Protein AF-A0A7S2FKF2-F1 (afdb_monomer_lite)

pLDDT: mean 75.98, std 14.23, range [38.66, 89.94]

Foldseek 3Di:
DVLLLVLLLLVLVCVLVVHDDPCPPPSNVVLVVVLVVLVVDPDPVSVVVNVVSQQSSLVSNLVNNVVRPSNQCVCDDPRDRPPVDRPRDDDDDPDPPPPPPPDDD

Organism: NCBI:txid327968

Structure (mmCIF, N/CA/C/O backbone):
data_AF-A0A7S2FKF2-F1
#
_entry.id   AF-A0A7S2FKF2-F1
#
loop_
_atom_site.group_PDB
_atom_site.id
_atom_site.type_symbol
_atom_site.label_atom_id
_atom_site.label_alt_id
_atom_site.label_comp_id
_atom_site.label_asym_id
_atom_site.label_entity_id
_atom_site.label_seq_id
_atom_site.pdbx_PDB_ins_code
_atom_site.Cartn_x
_atom_site.Cartn_y
_atom_site.Cartn_z
_atom_site.occupancy
_atom_site.B_iso_or_equiv
_atom_site.auth_seq_id
_atom_site.auth_comp_id
_atom_site.auth_asym_id
_atom_site.auth_atom_id
_atom_site.pdbx_PDB_model_num
ATOM 1 N N . GLY A 1 1 ? -1.240 12.078 0.821 1.00 67.88 1 GLY A N 1
ATOM 2 C CA . GLY A 1 1 ? -0.499 12.542 2.016 1.00 67.88 1 GLY A CA 1
ATOM 3 C C . GLY A 1 1 ? 0.903 12.002 1.899 1.00 67.88 1 GLY A C 1
ATOM 4 O O . GLY A 1 1 ? 1.012 10.835 1.563 1.00 67.88 1 GLY A O 1
ATOM 5 N N . ALA A 1 2 ? 1.945 12.809 2.125 1.00 82.12 2 ALA A N 1
ATOM 6 C CA . ALA A 1 2 ? 3.309 12.494 1.667 1.00 82.12 2 ALA A CA 1
ATOM 7 C C . ALA A 1 2 ? 3.814 11.085 2.052 1.00 82.12 2 ALA A C 1
ATOM 9 O O . ALA A 1 2 ? 4.461 10.423 1.251 1.00 82.12 2 ALA A O 1
ATOM 10 N N . TRP A 1 3 ? 3.451 10.579 3.235 1.00 85.19 3 TRP A N 1
ATOM 11 C CA . TRP A 1 3 ? 3.836 9.235 3.677 1.00 85.19 3 TRP A CA 1
ATOM 12 C C . TRP A 1 3 ? 3.163 8.095 2.883 1.00 85.19 3 TRP A C 1
ATOM 14 O O . TRP A 1 3 ? 3.779 7.054 2.688 1.00 85.19 3 TRP A O 1
ATOM 24 N N . LEU A 1 4 ? 1.928 8.281 2.394 1.00 86.19 4 LEU A N 1
ATOM 25 C CA . LEU A 1 4 ? 1.220 7.291 1.563 1.00 86.19 4 LEU A CA 1
ATOM 26 C C . LEU A 1 4 ? 1.879 7.140 0.193 1.00 86.19 4 LEU A C 1
ATOM 28 O O . LEU A 1 4 ? 2.002 6.027 -0.305 1.00 86.19 4 LEU A O 1
ATOM 32 N N . GLU A 1 5 ? 2.308 8.255 -0.397 1.00 88.94 5 GLU A N 1
ATOM 33 C CA . GLU A 1 5 ? 3.025 8.273 -1.677 1.00 88.94 5 GLU A CA 1
ATOM 34 C C . GLU A 1 5 ? 4.378 7.567 -1.536 1.00 88.94 5 GLU A C 1
ATOM 36 O O . GLU A 1 5 ? 4.671 6.651 -2.298 1.00 88.94 5 GLU A O 1
ATOM 41 N N . MET A 1 6 ? 5.138 7.885 -0.483 1.00 88.00 6 MET A N 1
ATOM 42 C CA . MET A 1 6 ? 6.403 7.203 -0.187 1.00 88.00 6 MET A CA 1
ATOM 43 C C . MET A 1 6 ? 6.215 5.699 0.048 1.00 88.00 6 MET A C 1
ATOM 45 O O . MET A 1 6 ? 6.998 4.887 -0.441 1.00 88.00 6 MET A O 1
ATOM 49 N N . ALA A 1 7 ? 5.167 5.306 0.778 1.00 88.31 7 ALA A N 1
ATOM 50 C CA . ALA A 1 7 ? 4.877 3.898 1.020 1.00 88.31 7 ALA A CA 1
ATOM 51 C C . ALA A 1 7 ? 4.482 3.166 -0.274 1.00 88.31 7 ALA A C 1
ATOM 53 O O . ALA A 1 7 ? 4.926 2.044 -0.517 1.00 88.31 7 ALA A O 1
ATOM 54 N N . ALA A 1 8 ? 3.682 3.809 -1.127 1.00 89.94 8 ALA A N 1
ATOM 55 C CA . ALA A 1 8 ? 3.316 3.294 -2.439 1.00 89.94 8 ALA A CA 1
ATOM 56 C C . ALA A 1 8 ? 4.536 3.110 -3.356 1.00 89.94 8 ALA A C 1
ATOM 58 O O . ALA A 1 8 ? 4.657 2.066 -3.999 1.00 89.94 8 ALA A O 1
ATOM 59 N N . GLU A 1 9 ? 5.459 4.073 -3.376 1.00 89.69 9 GLU A N 1
ATOM 60 C CA . GLU A 1 9 ? 6.722 3.982 -4.115 1.00 89.69 9 GLU A CA 1
ATOM 61 C C . GLU A 1 9 ? 7.605 2.841 -3.601 1.00 89.69 9 GLU A C 1
ATOM 63 O O . GLU A 1 9 ? 8.088 2.037 -4.398 1.00 89.69 9 GLU A O 1
ATOM 68 N N . ALA A 1 10 ? 7.762 2.706 -2.280 1.00 88.31 10 ALA A N 1
ATOM 69 C CA . ALA A 1 10 ? 8.537 1.621 -1.681 1.00 88.31 10 ALA A CA 1
ATOM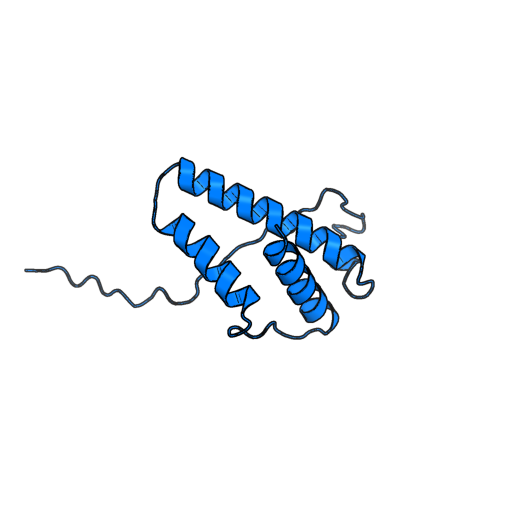 70 C C . ALA A 1 10 ? 7.967 0.237 -2.045 1.00 88.31 10 ALA A C 1
ATOM 72 O O . ALA A 1 10 ? 8.716 -0.682 -2.386 1.00 88.31 10 ALA A O 1
ATOM 73 N N . ILE A 1 11 ? 6.636 0.094 -2.036 1.00 88.12 11 ILE A N 1
ATOM 74 C CA . ILE A 1 11 ? 5.955 -1.136 -2.459 1.00 88.12 11 ILE A CA 1
ATOM 75 C C . ILE A 1 11 ? 6.171 -1.390 -3.955 1.00 88.12 11 ILE A C 1
ATOM 77 O O . ILE A 1 11 ? 6.524 -2.507 -4.336 1.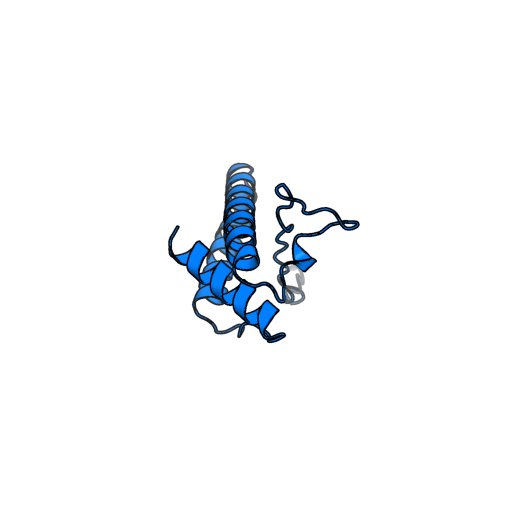00 88.12 11 ILE A O 1
ATOM 81 N N . ALA A 1 12 ? 5.978 -0.380 -4.807 1.00 88.75 12 ALA A N 1
ATOM 82 C CA . ALA A 1 12 ? 6.164 -0.513 -6.251 1.00 88.75 12 ALA A CA 1
ATOM 83 C C . ALA A 1 12 ? 7.610 -0.896 -6.606 1.00 88.75 12 ALA A C 1
ATOM 85 O O . ALA A 1 12 ? 7.823 -1.791 -7.428 1.00 88.75 12 ALA A O 1
ATOM 86 N N . PHE A 1 13 ? 8.590 -0.293 -5.931 1.00 89.25 13 PHE A N 1
ATOM 87 C CA . PHE A 1 13 ? 10.003 -0.622 -6.073 1.00 89.25 13 PHE A CA 1
ATOM 88 C C . PHE A 1 13 ? 10.297 -2.065 -5.647 1.00 89.25 13 PHE A C 1
ATOM 90 O O . PHE A 1 13 ? 10.904 -2.821 -6.404 1.00 89.25 13 PHE A O 1
ATOM 97 N N . ALA A 1 14 ? 9.817 -2.491 -4.476 1.00 87.81 14 ALA A N 1
ATOM 98 C CA . ALA A 1 14 ? 10.012 -3.862 -4.011 1.00 87.81 14 ALA A CA 1
ATOM 99 C C . ALA A 1 14 ? 9.393 -4.890 -4.975 1.00 87.81 14 ALA A C 1
ATOM 101 O O . ALA A 1 14 ? 10.028 -5.896 -5.295 1.00 87.81 14 ALA A O 1
ATOM 102 N N . LEU A 1 15 ? 8.199 -4.610 -5.511 1.00 87.00 15 LEU A N 1
ATOM 103 C CA . LEU A 1 15 ? 7.574 -5.438 -6.545 1.00 87.00 15 LEU A CA 1
ATOM 104 C C . LEU A 1 15 ? 8.423 -5.494 -7.824 1.00 87.00 15 LEU A C 1
ATOM 106 O O . LEU A 1 15 ? 8.595 -6.577 -8.389 1.00 87.00 15 LEU A O 1
ATOM 110 N N . ALA A 1 16 ? 8.972 -4.358 -8.264 1.00 87.56 16 ALA A N 1
ATOM 111 C CA . ALA A 1 16 ? 9.829 -4.274 -9.446 1.00 87.56 16 ALA A CA 1
ATOM 112 C C . ALA A 1 16 ? 11.115 -5.099 -9.295 1.00 87.56 16 ALA A C 1
ATOM 114 O O . ALA A 1 16 ? 11.491 -5.818 -10.224 1.00 87.56 16 ALA A O 1
ATOM 115 N N . GLU A 1 17 ? 11.719 -5.066 -8.108 1.00 89.62 17 GLU A N 1
ATOM 116 C CA . GLU A 1 17 ? 12.918 -5.833 -7.753 1.00 89.62 17 GLU A CA 1
ATOM 117 C C . GLU A 1 17 ? 12.620 -7.294 -7.378 1.00 89.62 17 GLU A C 1
ATOM 119 O O . GLU A 1 17 ? 13.534 -8.066 -7.086 1.00 89.62 17 GLU A O 1
ATOM 124 N N . ARG A 1 18 ? 11.342 -7.705 -7.382 1.00 84.56 18 ARG A N 1
ATOM 125 C CA . ARG A 1 18 ? 10.889 -9.020 -6.892 1.00 84.56 18 ARG A CA 1
ATOM 126 C C . ARG A 1 18 ? 11.374 -9.310 -5.464 1.00 84.56 18 ARG A C 1
ATOM 128 O O . ARG A 1 18 ? 11.663 -10.457 -5.117 1.00 84.56 18 ARG A O 1
ATOM 135 N N . SER A 1 19 ? 11.449 -8.266 -4.647 1.00 86.88 19 SER A N 1
ATOM 136 C CA . SER A 1 19 ? 11.859 -8.302 -3.248 1.00 86.88 19 SER A CA 1
ATOM 137 C C . SER A 1 19 ? 10.657 -8.089 -2.327 1.00 86.88 19 SER A C 1
ATOM 139 O O . SER A 1 19 ? 9.631 -7.536 -2.719 1.00 86.88 19 SER A O 1
ATOM 141 N N . ALA A 1 20 ? 10.782 -8.523 -1.076 1.00 80.62 20 ALA A N 1
ATOM 142 C CA . ALA A 1 20 ? 9.836 -8.145 -0.037 1.00 80.62 20 ALA A CA 1
ATOM 143 C C . ALA A 1 20 ? 10.169 -6.741 0.484 1.00 80.62 20 ALA A C 1
ATOM 145 O O . ALA A 1 20 ? 11.345 -6.397 0.627 1.00 80.62 20 ALA A O 1
ATOM 146 N N . VAL A 1 21 ? 9.141 -5.959 0.823 1.00 78.12 21 VAL A N 1
ATOM 147 C CA . VAL A 1 21 ? 9.338 -4.785 1.682 1.00 78.12 21 VAL A CA 1
ATOM 148 C C . VAL A 1 21 ? 9.625 -5.303 3.098 1.00 78.12 21 VAL A C 1
ATOM 150 O O . VAL A 1 21 ? 8.863 -6.148 3.584 1.00 78.12 21 VAL A O 1
ATOM 153 N N . PRO A 1 22 ? 10.714 -4.873 3.759 1.00 77.19 22 PRO A N 1
ATOM 154 C CA . PRO A 1 22 ? 11.005 -5.288 5.126 1.00 77.19 22 PRO A CA 1
ATOM 155 C C . PRO A 1 22 ? 9.834 -4.945 6.049 1.00 77.19 22 PRO A C 1
ATOM 157 O O . PRO A 1 22 ? 9.335 -3.828 6.038 1.00 77.19 22 PRO A O 1
ATOM 160 N N . SER A 1 23 ? 9.401 -5.883 6.892 1.00 72.69 23 SER A N 1
ATOM 161 C CA . SER A 1 23 ? 8.295 -5.629 7.830 1.00 72.69 23 SER A CA 1
ATOM 162 C C . SER A 1 23 ? 8.619 -4.574 8.892 1.00 72.69 23 SER A C 1
ATOM 164 O O . SER A 1 23 ? 7.710 -4.066 9.539 1.00 72.69 23 SER A O 1
ATOM 166 N N . GLU A 1 24 ? 9.908 -4.300 9.096 1.00 76.50 24 GLU A N 1
ATOM 167 C CA . GLU A 1 24 ? 10.435 -3.276 10.005 1.00 76.50 24 GLU A CA 1
ATOM 168 C C . GLU A 1 24 ? 10.691 -1.941 9.292 1.00 76.50 24 GLU A C 1
ATOM 170 O O . GLU A 1 24 ? 11.171 -1.000 9.917 1.00 76.50 24 GLU A O 1
ATOM 175 N N . ASP A 1 25 ? 10.382 -1.852 7.995 1.00 84.00 25 ASP A N 1
ATOM 176 C CA . ASP A 1 25 ? 10.419 -0.587 7.277 1.00 84.00 25 ASP A CA 1
ATOM 177 C C . ASP A 1 25 ? 9.430 0.397 7.915 1.00 84.00 25 ASP A C 1
ATOM 179 O O . ASP A 1 25 ? 8.270 0.060 8.176 1.00 84.00 25 ASP A O 1
ATOM 183 N N . GLU A 1 26 ? 9.902 1.614 8.179 1.00 85.56 26 GLU A N 1
ATOM 184 C CA . GLU A 1 26 ? 9.146 2.647 8.885 1.00 85.56 26 GLU A CA 1
ATOM 185 C C . GLU A 1 26 ? 7.794 2.922 8.208 1.00 85.56 26 GLU A C 1
ATOM 187 O O . GLU A 1 26 ? 6.775 3.060 8.886 1.00 85.56 26 GLU A O 1
ATOM 192 N N . LEU A 1 27 ? 7.740 2.897 6.872 1.00 84.75 27 LEU A N 1
ATOM 193 C CA . LEU A 1 27 ? 6.510 3.144 6.119 1.00 84.75 27 LEU A CA 1
ATOM 194 C C . LEU A 1 27 ? 5.526 1.975 6.242 1.00 84.75 27 LEU A C 1
ATOM 196 O O . LEU A 1 27 ? 4.316 2.195 6.329 1.00 84.75 27 LEU A O 1
ATOM 200 N N . CYS A 1 28 ? 6.019 0.734 6.304 1.00 80.44 28 CYS A N 1
ATOM 201 C CA . CYS A 1 28 ? 5.185 -0.437 6.581 1.00 80.44 28 CYS A CA 1
ATOM 202 C C . CYS A 1 28 ? 4.618 -0.423 8.003 1.00 80.44 28 CYS A C 1
ATOM 204 O O . CYS A 1 28 ? 3.455 -0.793 8.198 1.00 80.44 28 CYS A O 1
ATOM 206 N N . VAL A 1 29 ? 5.412 0.012 8.983 1.00 84.44 29 VAL A N 1
ATOM 207 C CA . VAL A 1 29 ? 4.961 0.165 10.371 1.00 84.44 29 VAL A CA 1
ATOM 208 C C . VAL A 1 29 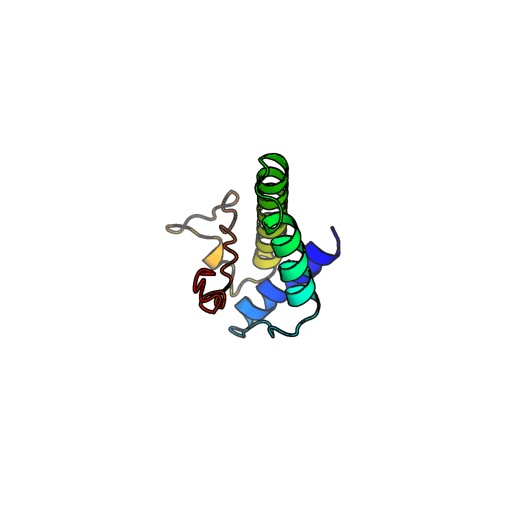? 3.878 1.240 10.457 1.00 84.44 29 VAL A C 1
ATOM 210 O O . VAL A 1 29 ? 2.797 0.951 10.970 1.00 84.44 29 VAL A O 1
ATOM 213 N N . ILE A 1 30 ? 4.102 2.415 9.862 1.00 87.44 30 ILE A N 1
ATOM 214 C CA . ILE A 1 30 ? 3.121 3.511 9.830 1.00 87.44 30 ILE A CA 1
ATOM 215 C C . ILE A 1 30 ? 1.821 3.065 9.149 1.00 87.44 30 ILE A C 1
ATOM 217 O O . ILE A 1 30 ? 0.740 3.249 9.708 1.00 87.44 30 ILE A O 1
ATOM 221 N N . LEU A 1 31 ? 1.904 2.427 7.974 1.00 85.06 31 LEU A N 1
ATOM 222 C CA . LEU A 1 31 ? 0.732 1.884 7.278 1.00 85.06 31 LEU A CA 1
ATOM 223 C C . LEU A 1 31 ? -0.069 0.947 8.185 1.00 85.06 31 LEU A C 1
ATOM 225 O O . LEU A 1 31 ? -1.291 1.063 8.288 1.00 85.06 31 LEU A O 1
ATOM 229 N N . LYS A 1 32 ? 0.621 0.018 8.851 1.00 84.00 32 LYS A N 1
ATOM 230 C CA . LYS A 1 32 ? -0.003 -0.947 9.752 1.00 84.00 32 LYS A CA 1
ATOM 231 C C . LYS A 1 32 ? -0.686 -0.254 10.930 1.00 84.00 32 LYS A C 1
ATOM 233 O O . LYS A 1 32 ? -1.820 -0.606 11.237 1.00 84.00 32 LYS A O 1
ATOM 238 N N . GLU A 1 33 ? -0.024 0.695 11.582 1.00 86.94 33 GLU A N 1
ATOM 239 C CA . GLU A 1 33 ? -0.578 1.424 12.728 1.00 86.94 33 GLU A CA 1
ATOM 240 C C . GLU A 1 33 ? -1.818 2.235 12.343 1.00 86.94 33 GLU A C 1
ATOM 242 O O . GLU A 1 33 ? -2.833 2.153 13.031 1.00 86.94 33 GLU A O 1
ATOM 247 N N . VAL A 1 34 ? -1.782 2.929 11.202 1.00 87.25 34 VAL A N 1
ATOM 248 C CA . VAL A 1 34 ? -2.924 3.702 10.690 1.00 87.25 34 VAL A CA 1
ATOM 249 C C . VAL A 1 34 ? -4.117 2.791 10.386 1.00 87.25 34 VAL A C 1
ATOM 251 O O . VAL A 1 34 ? -5.234 3.078 10.809 1.00 87.25 34 VAL A O 1
ATOM 254 N N . PHE A 1 35 ? -3.901 1.658 9.707 1.00 84.12 35 PHE A N 1
ATOM 255 C CA . PHE A 1 35 ? -4.988 0.709 9.448 1.00 84.12 35 PHE A CA 1
ATOM 256 C C . PHE A 1 35 ? -5.525 0.054 10.725 1.00 84.12 35 PHE A C 1
ATOM 258 O O . PHE A 1 35 ? -6.725 -0.202 10.810 1.00 84.12 35 PHE A O 1
ATOM 265 N N . LEU A 1 36 ? -4.662 -0.228 11.706 1.00 84.31 36 LEU A N 1
ATOM 266 C CA . LEU A 1 36 ? -5.078 -0.798 12.986 1.00 84.31 36 LEU A CA 1
ATOM 267 C C . LEU A 1 36 ? -5.900 0.189 13.814 1.00 84.31 36 LEU A C 1
ATOM 269 O O . LEU A 1 36 ? -6.899 -0.237 14.386 1.00 84.31 36 LEU A O 1
ATOM 273 N N . ALA A 1 37 ? -5.539 1.474 13.827 1.00 83.94 37 ALA A N 1
ATOM 274 C CA . ALA A 1 37 ? -6.287 2.508 14.541 1.00 83.94 37 ALA A CA 1
ATOM 275 C C . ALA A 1 37 ? -7.751 2.585 14.071 1.00 83.94 37 ALA A C 1
ATOM 277 O O . ALA A 1 37 ? -8.660 2.704 14.887 1.00 83.94 37 ALA A O 1
ATOM 278 N N . GLU A 1 38 ? -7.995 2.419 12.769 1.00 81.56 38 GLU A N 1
ATOM 279 C CA . GLU A 1 38 ? -9.357 2.370 12.218 1.00 81.56 38 GLU A CA 1
ATOM 280 C C . GLU A 1 38 ? -10.076 1.027 12.445 1.00 81.56 38 GLU A C 1
ATOM 282 O O . GLU A 1 38 ? -11.280 0.938 12.234 1.00 81.56 38 GLU A O 1
ATOM 287 N N . CYS A 1 39 ? -9.373 -0.030 12.871 1.00 73.44 39 CYS A N 1
ATOM 288 C CA . CYS A 1 39 ? -9.985 -1.321 13.212 1.00 73.44 39 CYS A CA 1
ATOM 289 C C . CYS A 1 39 ? -10.368 -1.446 14.696 1.00 73.44 39 CYS A C 1
ATOM 291 O O . CYS A 1 39 ? -11.074 -2.392 15.053 1.00 73.44 39 CYS A O 1
ATOM 293 N N . GLU A 1 40 ? -9.878 -0.563 15.574 1.00 73.06 40 GLU A N 1
ATOM 294 C CA . GLU A 1 40 ? -10.224 -0.587 17.004 1.00 73.06 40 GLU A CA 1
ATOM 295 C C . GLU A 1 40 ? -11.667 -0.137 17.260 1.00 73.06 40 GLU A C 1
ATOM 297 O O . GLU A 1 40 ? -12.287 -0.556 18.239 1.00 73.06 40 GLU A O 1
ATOM 302 N N . ASP A 1 41 ? -12.211 0.673 16.354 1.00 70.94 41 ASP A N 1
ATOM 303 C CA . ASP A 1 41 ? -13.579 1.161 16.392 1.00 70.94 41 ASP A CA 1
ATOM 304 C C . ASP A 1 41 ? -14.440 0.414 15.360 1.00 70.94 41 ASP A C 1
ATOM 306 O O . ASP A 1 41 ? -14.157 0.410 14.166 1.00 70.94 41 ASP A O 1
ATOM 310 N N . ALA A 1 42 ? -15.508 -0.235 15.827 1.00 72.25 42 ALA A N 1
ATOM 311 C CA . ALA A 1 42 ? -16.457 -0.957 14.976 1.00 72.25 42 ALA A CA 1
ATOM 312 C C . ALA A 1 42 ? -17.550 -0.042 14.383 1.00 72.25 42 ALA A C 1
ATOM 314 O O . ALA A 1 42 ? -18.569 -0.540 13.897 1.00 72.25 42 ALA A O 1
ATOM 315 N N . SER A 1 43 ? -17.383 1.280 14.471 1.00 81.12 43 SER A N 1
ATOM 316 C CA . SER A 1 43 ? -18.325 2.258 13.933 1.00 81.12 43 SER A CA 1
ATOM 317 C C . SER A 1 43 ? -18.346 2.292 12.400 1.00 81.12 43 SER A C 1
ATOM 319 O O . SER A 1 43 ? -17.367 1.975 11.719 1.00 81.12 43 SER A O 1
ATOM 321 N N . GLU A 1 44 ? -19.479 2.725 11.839 1.00 83.31 44 GLU A N 1
ATOM 322 C CA . GLU A 1 44 ? -19.608 2.986 10.398 1.00 83.31 44 GLU A CA 1
ATOM 323 C C . GLU A 1 44 ? -18.632 4.080 9.935 1.00 83.31 44 GLU A C 1
ATOM 325 O O . GLU A 1 44 ? -18.071 3.989 8.843 1.00 83.31 44 GLU A O 1
ATOM 330 N N . ASP A 1 45 ? -18.361 5.070 10.790 1.00 82.81 45 ASP A N 1
ATOM 331 C CA . ASP A 1 45 ? -17.409 6.145 10.504 1.00 82.81 45 ASP A CA 1
ATOM 332 C C . ASP A 1 45 ? -15.971 5.620 10.384 1.00 82.81 45 ASP A C 1
ATOM 334 O O . ASP A 1 45 ? -15.231 6.042 9.494 1.00 82.81 45 ASP A O 1
ATOM 338 N N . ALA A 1 46 ? -15.565 4.687 11.252 1.00 77.94 46 ALA A N 1
ATOM 339 C CA . ALA A 1 46 ? -14.257 4.039 11.173 1.00 77.94 46 ALA A CA 1
ATOM 340 C C . ALA A 1 46 ? -14.126 3.169 9.917 1.00 77.94 46 ALA A C 1
ATOM 342 O O . ALA A 1 46 ? -13.115 3.235 9.213 1.00 77.94 46 ALA A O 1
ATOM 343 N N . ALA A 1 47 ? -15.183 2.433 9.559 1.00 79.88 47 ALA A N 1
ATOM 344 C CA . ALA A 1 47 ? -15.225 1.682 8.308 1.00 79.88 47 ALA A CA 1
ATOM 345 C C . ALA A 1 47 ? -15.063 2.604 7.083 1.00 79.88 47 ALA A C 1
ATOM 347 O O . ALA A 1 47 ? -14.241 2.322 6.209 1.00 79.88 47 ALA A O 1
ATOM 348 N N . ALA A 1 48 ? -15.768 3.741 7.059 1.00 85.06 48 ALA A N 1
ATOM 349 C CA . ALA A 1 48 ? -15.669 4.722 5.981 1.00 85.06 48 ALA A CA 1
ATOM 350 C C . ALA A 1 48 ? -14.259 5.331 5.867 1.00 85.06 48 ALA A C 1
ATOM 352 O O . ALA A 1 48 ? -13.724 5.441 4.762 1.00 85.06 48 ALA A O 1
ATOM 353 N N . ARG A 1 49 ? -13.617 5.680 6.992 1.00 85.06 49 ARG A N 1
ATOM 354 C CA . ARG A 1 49 ? -12.223 6.166 6.994 1.00 85.06 49 ARG A CA 1
ATOM 355 C C . ARG A 1 49 ? -11.244 5.101 6.514 1.00 85.06 49 ARG A C 1
ATOM 357 O O . ARG A 1 49 ? -10.355 5.404 5.720 1.00 85.06 49 ARG A O 1
ATOM 364 N N . CYS A 1 50 ? -11.429 3.853 6.939 1.00 85.56 50 CYS A N 1
ATOM 365 C CA . CYS A 1 50 ? -10.608 2.735 6.490 1.00 85.56 50 CYS A CA 1
ATOM 366 C C . CYS A 1 50 ? -10.716 2.531 4.969 1.00 85.56 50 CYS A C 1
ATOM 368 O O . CYS A 1 50 ? -9.705 2.317 4.298 1.00 85.56 50 CYS A O 1
ATOM 370 N N . ASP A 1 51 ? -11.920 2.642 4.407 1.00 84.38 51 ASP A N 1
ATOM 371 C CA . ASP A 1 51 ? -12.134 2.518 2.965 1.00 84.38 51 ASP A CA 1
ATOM 372 C C . ASP A 1 51 ? -11.517 3.680 2.177 1.00 84.38 51 ASP A C 1
ATOM 374 O O . ASP A 1 51 ? -10.892 3.437 1.142 1.00 84.38 51 ASP A O 1
ATOM 378 N N . LEU A 1 52 ? -11.591 4.912 2.692 1.00 87.94 52 LEU A N 1
ATOM 379 C CA . LEU A 1 52 ? -10.881 6.057 2.110 1.00 87.94 52 LEU A CA 1
ATOM 380 C C . LEU A 1 52 ? -9.360 5.853 2.127 1.00 87.94 52 LEU A C 1
ATOM 382 O O . LEU A 1 52 ? -8.704 6.059 1.111 1.00 87.94 52 LEU A O 1
ATOM 386 N N . LEU A 1 53 ? -8.797 5.358 3.231 1.00 88.00 53 LEU A N 1
ATOM 387 C CA . LEU A 1 53 ? -7.364 5.057 3.321 1.00 88.00 53 LEU A CA 1
ATOM 388 C C . LEU A 1 53 ? -6.931 3.976 2.321 1.00 88.00 53 LEU A C 1
ATOM 390 O O . LEU A 1 53 ? -5.871 4.089 1.703 1.00 88.00 53 LEU A O 1
ATOM 394 N N . ARG A 1 54 ? -7.747 2.930 2.129 1.00 86.81 54 ARG A N 1
ATOM 395 C CA . ARG A 1 54 ? -7.488 1.899 1.107 1.00 86.81 54 ARG A CA 1
ATOM 396 C C . ARG A 1 54 ? -7.531 2.487 -0.297 1.00 86.81 54 ARG A C 1
ATOM 398 O O . ARG A 1 54 ? -6.681 2.141 -1.117 1.00 86.81 54 ARG A O 1
ATOM 405 N N . LEU A 1 55 ? -8.508 3.349 -0.565 1.00 86.56 55 LEU A N 1
ATOM 406 C CA . LEU A 1 55 ? -8.671 4.020 -1.848 1.00 86.56 55 LEU A CA 1
ATOM 407 C C . LEU A 1 55 ? -7.460 4.906 -2.166 1.00 86.56 55 LEU A C 1
ATOM 409 O O . LEU A 1 55 ? -6.867 4.768 -3.240 1.00 86.56 55 LEU A O 1
ATOM 413 N N . ASP A 1 56 ? -7.045 5.740 -1.216 1.00 89.50 56 ASP A N 1
ATOM 414 C CA . ASP A 1 56 ? -5.901 6.641 -1.361 1.00 89.50 56 ASP A CA 1
ATOM 415 C C . ASP A 1 56 ? -4.603 5.862 -1.594 1.00 89.50 56 ASP A C 1
ATOM 417 O O . ASP A 1 56 ? -3.855 6.159 -2.528 1.00 89.50 56 ASP A O 1
ATOM 421 N N . LEU A 1 57 ? -4.367 4.806 -0.809 1.00 87.88 57 LEU A N 1
ATOM 422 C CA . LEU A 1 57 ? -3.202 3.942 -0.984 1.00 87.88 57 LEU A CA 1
ATOM 423 C C . LEU A 1 57 ? -3.219 3.221 -2.336 1.00 87.88 57 LEU A C 1
ATOM 425 O O . LEU A 1 57 ? -2.187 3.133 -2.996 1.00 87.88 57 LEU A O 1
ATOM 429 N N . SER A 1 58 ? -4.378 2.716 -2.769 1.00 86.94 58 SER A N 1
ATOM 430 C CA . SER A 1 58 ? -4.503 2.048 -4.069 1.00 86.94 58 SER A CA 1
ATOM 431 C C . SER A 1 58 ? -4.215 2.999 -5.232 1.00 86.94 58 SER A C 1
ATOM 433 O O . SER A 1 58 ? -3.551 2.609 -6.191 1.00 86.94 58 SER A O 1
ATOM 435 N N . THR A 1 59 ? -4.650 4.256 -5.112 1.00 87.62 59 THR A N 1
ATOM 436 C CA . THR A 1 59 ? -4.425 5.305 -6.109 1.00 87.62 59 THR A CA 1
ATOM 437 C C . THR A 1 59 ? -2.945 5.676 -6.175 1.00 87.62 59 THR A C 1
ATOM 439 O O . THR A 1 59 ? -2.365 5.692 -7.260 1.00 87.62 59 THR A O 1
ATOM 442 N N . ALA A 1 60 ? -2.308 5.900 -5.022 1.00 89.50 60 ALA A N 1
ATOM 443 C CA . ALA A 1 60 ? -0.877 6.185 -4.949 1.00 89.50 60 ALA A CA 1
ATOM 444 C C . ALA A 1 60 ? -0.038 5.016 -5.499 1.00 89.50 60 ALA A C 1
ATOM 446 O O . ALA A 1 60 ? 0.895 5.224 -6.272 1.00 89.50 60 ALA A O 1
ATOM 447 N N . LEU A 1 61 ? -0.407 3.773 -5.171 1.00 88.00 61 LEU A N 1
ATOM 448 C CA . LEU A 1 61 ? 0.278 2.581 -5.672 1.00 88.00 61 LEU A CA 1
ATOM 449 C C . LEU A 1 61 ? 0.135 2.432 -7.186 1.00 88.00 61 LEU A C 1
ATOM 451 O O . LEU A 1 61 ? 1.111 2.112 -7.858 1.00 88.00 61 LEU A O 1
ATOM 455 N N . GLN A 1 62 ? -1.049 2.692 -7.741 1.00 86.69 62 GLN A N 1
ATOM 456 C CA . GLN A 1 62 ? -1.247 2.685 -9.188 1.00 86.69 62 GLN A CA 1
ATOM 457 C C . GLN A 1 62 ? -0.321 3.700 -9.874 1.00 86.69 62 GLN A C 1
ATOM 459 O O . GLN A 1 62 ? 0.354 3.353 -10.842 1.00 86.69 62 GLN A O 1
ATOM 464 N N . GLN A 1 63 ? -0.250 4.928 -9.349 1.00 88.00 63 GLN A N 1
ATOM 465 C CA . GLN A 1 63 ? 0.628 5.976 -9.874 1.00 88.00 63 GLN A CA 1
ATOM 466 C C . GLN A 1 63 ? 2.103 5.567 -9.812 1.00 88.00 63 GLN A C 1
ATOM 468 O O . GLN A 1 63 ? 2.816 5.728 -10.801 1.00 88.00 63 GLN A O 1
ATOM 473 N N . ALA A 1 64 ? 2.541 4.973 -8.699 1.00 88.69 64 ALA A N 1
ATOM 474 C CA . ALA A 1 64 ? 3.903 4.473 -8.555 1.00 88.69 64 ALA A CA 1
ATOM 475 C C . ALA A 1 64 ? 4.201 3.332 -9.545 1.00 88.69 64 ALA A C 1
ATOM 477 O O . ALA A 1 64 ? 5.220 3.356 -10.229 1.00 88.69 64 ALA A O 1
ATOM 478 N N . LEU A 1 65 ? 3.294 2.361 -9.701 1.00 87.56 65 LEU A N 1
ATOM 479 C CA . LEU A 1 65 ? 3.468 1.228 -10.619 1.00 87.56 65 LEU A CA 1
ATOM 480 C C . LEU A 1 65 ? 3.600 1.656 -12.088 1.00 87.56 65 LEU A C 1
ATOM 482 O O . LEU A 1 65 ? 4.358 1.031 -12.829 1.00 87.56 65 LEU A O 1
ATOM 486 N N . VAL A 1 66 ? 2.923 2.732 -12.510 1.00 86.94 66 VAL A N 1
ATOM 487 C CA . VAL A 1 66 ? 3.067 3.297 -13.869 1.00 86.94 66 VAL A CA 1
ATOM 488 C C . VAL A 1 66 ? 4.510 3.731 -14.154 1.00 86.94 66 VAL A C 1
ATOM 490 O O . VAL A 1 66 ? 4.958 3.657 -15.298 1.00 86.94 66 VAL A O 1
ATOM 493 N N . LEU A 1 67 ? 5.264 4.134 -13.129 1.00 87.81 67 LEU A N 1
ATOM 494 C CA . LEU A 1 67 ? 6.664 4.545 -13.267 1.00 87.81 67 LEU A CA 1
ATOM 495 C C . LEU A 1 67 ? 7.630 3.357 -13.413 1.00 87.81 67 LEU A C 1
ATOM 497 O O . LEU A 1 67 ? 8.797 3.563 -13.749 1.00 87.81 67 LEU A O 1
ATOM 501 N N . HIS A 1 68 ? 7.163 2.118 -13.215 1.00 85.81 68 HIS A N 1
ATOM 502 C CA . HIS A 1 68 ? 7.984 0.909 -13.263 1.00 85.81 68 HIS A CA 1
ATOM 503 C C . HIS A 1 68 ? 7.530 -0.054 -14.381 1.00 85.81 68 HIS A C 1
ATOM 505 O O . HIS A 1 68 ? 6.659 -0.903 -14.172 1.00 85.81 68 HIS A O 1
ATOM 511 N N . PRO A 1 69 ? 8.173 -0.022 -15.569 1.00 82.44 69 PRO A N 1
ATOM 512 C CA . PRO A 1 69 ? 7.783 -0.857 -16.710 1.00 82.44 69 PRO A CA 1
ATOM 513 C C . PRO A 1 69 ? 7.786 -2.367 -16.430 1.00 82.44 69 PRO A C 1
ATOM 515 O O . PRO A 1 69 ? 6.986 -3.104 -17.004 1.00 82.44 69 PRO A O 1
ATOM 518 N N . SER A 1 70 ? 8.658 -2.843 -15.533 1.00 84.94 70 SER A N 1
ATOM 519 C CA . SER A 1 70 ? 8.760 -4.264 -15.166 1.00 84.94 70 SER A CA 1
ATOM 520 C C . SER A 1 70 ? 7.505 -4.802 -14.471 1.00 84.94 70 SER A C 1
ATOM 522 O O . SER A 1 70 ? 7.222 -5.998 -14.561 1.00 84.94 70 SER A O 1
ATOM 524 N N . VAL A 1 71 ? 6.728 -3.929 -13.827 1.00 82.62 71 VAL A N 1
ATOM 525 C CA . VAL A 1 71 ? 5.501 -4.265 -13.087 1.00 82.62 71 VAL A CA 1
ATOM 526 C C . VAL A 1 71 ? 4.251 -3.619 -13.674 1.00 82.62 71 VAL A C 1
ATOM 528 O O . VAL A 1 71 ? 3.161 -3.832 -13.155 1.00 82.62 71 VAL A O 1
ATOM 531 N N . ALA A 1 72 ? 4.362 -2.929 -14.813 1.00 77.69 72 ALA A N 1
ATOM 532 C CA . ALA A 1 72 ? 3.220 -2.355 -15.527 1.00 77.69 72 ALA A CA 1
ATOM 533 C C . ALA A 1 72 ? 2.157 -3.409 -15.906 1.00 77.69 72 ALA A C 1
ATOM 535 O O . ALA A 1 72 ? 0.968 -3.110 -15.952 1.00 77.69 72 ALA A O 1
ATOM 536 N N . HIS A 1 73 ? 2.561 -4.670 -16.097 1.00 80.25 73 HIS A N 1
ATOM 537 C CA . HIS A 1 73 ? 1.646 -5.794 -16.326 1.00 80.25 73 HIS A CA 1
ATOM 538 C C . HIS A 1 73 ? 0.708 -6.088 -15.137 1.00 80.25 73 HIS A C 1
ATOM 540 O O . HIS A 1 73 ? -0.291 -6.773 -15.312 1.00 80.25 73 HIS A O 1
ATOM 546 N N . LEU A 1 74 ? 0.999 -5.586 -13.932 1.00 77.62 74 LEU A N 1
ATOM 547 C CA . LEU A 1 74 ? 0.091 -5.680 -12.781 1.00 77.62 74 LEU A CA 1
ATOM 548 C C . LEU A 1 74 ? -1.106 -4.723 -12.901 1.00 77.62 74 LEU A C 1
ATOM 550 O O . LEU A 1 74 ? -2.083 -4.873 -12.171 1.00 77.62 74 LEU A O 1
ATOM 554 N N . LEU A 1 75 ? -1.030 -3.748 -13.814 1.00 77.56 75 LEU A N 1
ATOM 555 C CA . LEU A 1 75 ? -2.101 -2.798 -14.125 1.00 77.56 75 LEU A CA 1
ATOM 556 C C . LEU A 1 75 ? -2.957 -3.246 -15.318 1.00 77.56 75 LEU A C 1
ATOM 558 O O . LEU A 1 75 ? -3.896 -2.546 -15.703 1.00 77.56 75 LEU A O 1
ATOM 562 N N . THR A 1 76 ? -2.647 -4.399 -15.915 1.00 73.62 76 THR A N 1
ATOM 563 C CA . THR A 1 76 ? -3.441 -4.964 -17.002 1.00 73.62 76 THR A CA 1
ATOM 564 C C . THR A 1 76 ? -4.319 -6.095 -16.485 1.00 73.62 76 THR A C 1
ATOM 566 O O . THR A 1 76 ? -3.893 -6.962 -15.720 1.00 73.62 76 THR A O 1
ATOM 569 N N . ARG A 1 77 ? -5.582 -6.097 -16.909 1.00 66.56 77 ARG A N 1
ATOM 570 C CA . ARG A 1 77 ? -6.512 -7.204 -16.679 1.00 66.56 77 ARG A CA 1
ATOM 571 C C . ARG A 1 77 ? -7.005 -7.675 -18.035 1.00 66.56 77 ARG A C 1
ATOM 573 O O . ARG A 1 77 ? -7.446 -6.864 -18.837 1.00 66.56 77 ARG A O 1
ATOM 580 N N . ASP A 1 78 ? -6.868 -8.971 -18.302 1.00 66.38 78 ASP A N 1
ATOM 581 C CA . ASP A 1 78 ? -7.272 -9.587 -19.57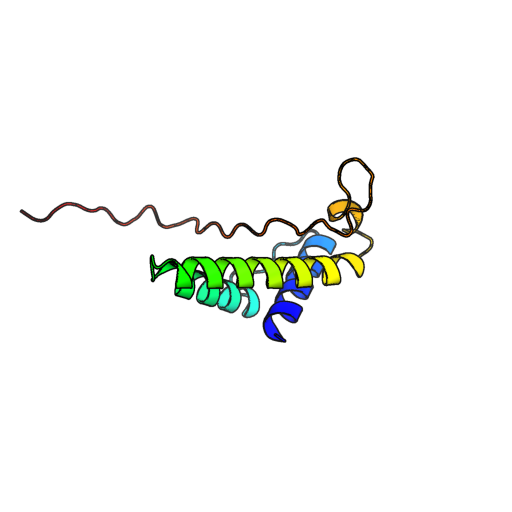4 1.00 66.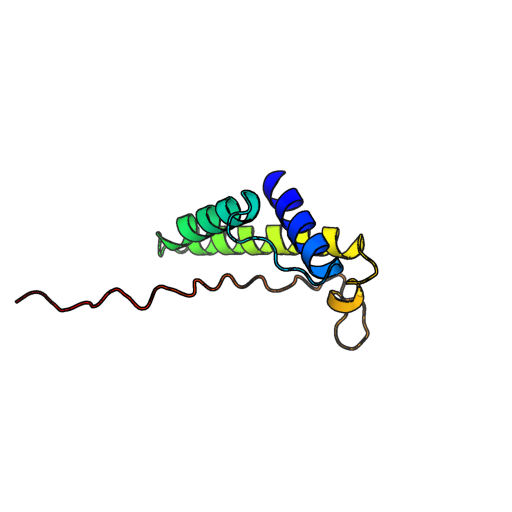38 78 ASP A CA 1
ATOM 582 C C . ASP A 1 78 ? -6.626 -8.938 -20.822 1.00 66.38 78 ASP A C 1
ATOM 584 O O . ASP A 1 78 ? -7.167 -8.987 -21.921 1.00 66.38 78 ASP A O 1
ATOM 588 N N . GLY A 1 79 ? -5.431 -8.354 -20.661 1.00 62.88 79 GLY A N 1
ATOM 589 C CA . GLY A 1 79 ? -4.679 -7.709 -21.743 1.00 62.88 79 GLY A CA 1
ATOM 590 C C . GLY A 1 79 ? -5.023 -6.237 -21.990 1.00 62.88 79 GLY A C 1
ATOM 591 O O . GLY A 1 79 ? -4.358 -5.610 -22.811 1.00 62.88 79 GLY A O 1
ATOM 592 N N . GLU A 1 80 ? -5.989 -5.665 -21.266 1.00 62.47 80 GLU A N 1
ATOM 593 C CA . GLU A 1 80 ? -6.323 -4.240 -21.344 1.00 62.47 80 GLU A CA 1
ATOM 594 C C . GLU A 1 80 ? -5.690 -3.456 -20.188 1.00 62.47 80 GLU A C 1
ATOM 596 O O . GLU A 1 80 ? -5.730 -3.888 -19.030 1.00 62.47 80 GLU A O 1
ATOM 601 N N . GLU A 1 81 ? -5.105 -2.291 -20.499 1.00 62.91 81 GLU A N 1
ATOM 602 C CA . GLU A 1 81 ? -4.691 -1.308 -19.493 1.00 62.91 81 GLU A CA 1
ATOM 603 C C . GLU A 1 81 ? -5.926 -0.839 -18.730 1.00 62.91 81 GLU A C 1
ATOM 605 O O . GLU A 1 81 ? -6.714 -0.024 -19.217 1.00 62.91 81 GLU A O 1
ATOM 610 N N . CYS A 1 82 ? -6.097 -1.325 -17.507 1.00 60.09 82 CYS A N 1
ATOM 611 C CA . CYS A 1 82 ? -7.171 -0.834 -16.674 1.00 60.09 82 CYS A CA 1
ATOM 612 C C . CYS A 1 82 ? -6.699 0.436 -15.967 1.00 60.09 82 CYS A C 1
ATOM 614 O O . CYS A 1 82 ? -6.181 0.404 -14.851 1.00 60.09 82 CYS A O 1
ATOM 616 N N . ARG A 1 83 ? -6.924 1.583 -16.612 1.00 56.53 83 ARG A N 1
ATOM 617 C CA . ARG A 1 83 ? -6.731 2.900 -15.981 1.00 56.53 83 ARG A CA 1
ATOM 618 C C . ARG A 1 83 ? -7.633 3.098 -14.760 1.00 56.53 83 ARG A C 1
ATOM 620 O O . ARG A 1 83 ? -7.252 3.825 -13.852 1.00 56.53 83 ARG A O 1
ATOM 627 N N . ASP A 1 84 ? -8.742 2.364 -14.695 1.00 59.38 84 ASP A N 1
ATOM 628 C CA . ASP A 1 84 ? -9.660 2.338 -13.552 1.00 59.38 84 ASP A CA 1
ATOM 629 C C . ASP A 1 84 ? -9.374 1.184 -12.567 1.00 59.38 84 ASP A C 1
ATOM 631 O O . ASP A 1 84 ? -10.132 0.964 -11.619 1.00 59.38 84 ASP A O 1
ATOM 635 N N . PHE A 1 85 ? -8.303 0.400 -12.770 1.00 63.34 85 PHE A N 1
ATOM 636 C CA . PHE A 1 85 ? -7.950 -0.669 -11.838 1.00 63.34 85 PHE A CA 1
ATOM 637 C C . PHE A 1 85 ? -7.233 -0.100 -10.625 1.00 63.34 85 PHE A C 1
ATOM 639 O O . PHE A 1 85 ? -6.027 0.135 -10.621 1.00 63.34 85 PHE A O 1
ATOM 646 N N . GLN A 1 86 ? -8.005 0.050 -9.560 1.00 61.91 86 GLN A N 1
ATOM 647 C CA . GLN A 1 86 ? -7.476 0.212 -8.221 1.00 61.91 86 GLN A CA 1
ATOM 648 C C . GLN A 1 86 ? -7.126 -1.177 -7.682 1.00 61.91 86 GLN A C 1
ATOM 650 O O . GLN A 1 86 ? -8.036 -1.999 -7.481 1.00 61.91 86 GLN A O 1
ATOM 655 N N . PRO A 1 87 ? -5.834 -1.493 -7.463 1.00 60.56 87 PRO A N 1
ATOM 656 C CA . PRO A 1 87 ? -5.467 -2.752 -6.840 1.00 60.56 87 PRO A CA 1
ATOM 657 C C . PRO A 1 87 ? -6.170 -2.825 -5.486 1.00 60.56 87 PRO A C 1
ATOM 659 O O . PRO A 1 87 ? -6.011 -1.946 -4.639 1.00 60.56 87 PRO A O 1
ATOM 662 N N . ARG A 1 88 ? -6.998 -3.858 -5.289 1.00 62.59 88 ARG A N 1
ATOM 663 C CA . ARG A 1 88 ? -7.725 -4.037 -4.028 1.00 62.59 88 ARG A CA 1
ATOM 664 C C . ARG A 1 88 ? -6.715 -4.303 -2.919 1.00 62.59 88 ARG A C 1
ATOM 666 O O . ARG A 1 88 ? -6.279 -5.441 -2.747 1.00 62.59 88 ARG A O 1
ATOM 673 N N . VAL A 1 89 ? -6.368 -3.266 -2.161 1.00 65.62 89 VAL A N 1
ATOM 674 C CA . VAL A 1 89 ? -5.493 -3.402 -1.001 1.00 65.62 89 VAL A CA 1
ATOM 675 C C . VAL A 1 89 ? -6.258 -4.147 0.084 1.00 65.62 89 VAL A C 1
ATOM 677 O O . VAL A 1 89 ? -7.221 -3.644 0.664 1.00 65.62 89 VAL A O 1
ATOM 680 N N . ARG A 1 90 ? -5.828 -5.379 0.347 1.00 65.62 90 ARG A N 1
ATOM 681 C CA . ARG A 1 90 ? -6.267 -6.153 1.504 1.00 65.62 90 ARG A CA 1
ATOM 682 C C . ARG A 1 90 ? -5.146 -6.140 2.525 1.00 65.62 90 ARG A C 1
ATOM 684 O O . ARG A 1 90 ? -4.042 -6.586 2.232 1.00 65.62 90 ARG A O 1
ATOM 691 N N . VAL A 1 91 ? -5.444 -5.647 3.718 1.00 61.06 91 VAL A N 1
ATOM 692 C CA . VAL A 1 91 ? -4.544 -5.756 4.864 1.00 61.06 91 VAL A CA 1
ATOM 693 C C . VAL A 1 91 ? -4.958 -7.002 5.638 1.00 61.06 91 VAL A C 1
ATOM 695 O O . VAL A 1 91 ? -6.025 -7.033 6.246 1.00 61.06 91 VAL A O 1
ATOM 698 N N . GLU A 1 92 ? -4.142 -8.052 5.574 1.00 59.47 92 GLU A N 1
ATOM 699 C CA . GLU A 1 92 ? -4.327 -9.258 6.383 1.00 59.47 92 GLU A CA 1
ATOM 700 C C . GLU A 1 92 ? -3.392 -9.214 7.593 1.00 59.47 92 GLU A C 1
ATOM 702 O O . GLU A 1 92 ? -2.171 -9.296 7.459 1.00 59.47 92 GLU A O 1
ATOM 707 N N . VAL A 1 93 ? -3.958 -9.145 8.798 1.00 54.62 93 VAL A N 1
ATOM 708 C CA . VAL A 1 93 ? -3.190 -9.329 10.034 1.00 54.62 93 VAL A CA 1
ATOM 709 C C . VAL A 1 93 ? -3.054 -10.832 10.299 1.00 54.62 93 VAL A C 1
ATOM 711 O O . VAL A 1 93 ? -3.920 -11.453 10.916 1.00 54.62 93 VAL A O 1
ATOM 714 N N . ARG A 1 94 ? -1.965 -11.452 9.830 1.00 50.62 94 ARG A N 1
ATOM 715 C CA . ARG A 1 94 ? -1.627 -12.836 10.209 1.00 50.62 94 ARG A CA 1
ATOM 716 C C . ARG A 1 94 ? -1.010 -12.835 11.608 1.00 50.62 94 ARG A C 1
ATOM 718 O O . ARG A 1 94 ? 0.140 -12.445 11.769 1.00 50.62 94 ARG A O 1
ATOM 725 N N . GLY A 1 95 ? -1.781 -13.247 12.620 1.00 49.62 95 GLY A N 1
ATOM 726 C CA . GLY A 1 95 ? -1.274 -13.360 13.997 1.00 49.62 95 GLY A CA 1
ATOM 727 C C . GLY A 1 95 ? -2.274 -13.181 15.145 1.00 49.62 95 GLY A C 1
ATOM 728 O O . GLY A 1 95 ? -1.858 -13.220 16.296 1.00 49.62 95 GLY A O 1
ATOM 729 N N . THR A 1 96 ? -3.580 -13.019 14.905 1.00 46.75 96 THR A N 1
ATOM 730 C CA . THR A 1 96 ? -4.571 -12.897 16.001 1.00 46.75 96 THR A CA 1
ATOM 731 C C . THR A 1 96 ? -5.054 -14.237 16.576 1.00 46.75 96 THR A C 1
ATOM 733 O O . THR A 1 96 ? -5.874 -14.255 17.497 1.00 46.75 96 THR A O 1
ATOM 736 N N . ALA A 1 97 ? -4.513 -15.371 16.119 1.00 45.03 97 ALA A N 1
ATOM 737 C CA . ALA A 1 97 ? -4.745 -16.685 16.722 1.00 45.03 97 ALA A CA 1
ATOM 738 C C . ALA A 1 97 ? -3.906 -16.854 18.006 1.00 45.03 97 ALA A C 1
ATOM 740 O O . ALA A 1 97 ? -2.926 -17.591 18.041 1.00 45.03 97 ALA A O 1
ATOM 741 N N . GLY A 1 98 ? -4.277 -16.122 19.056 1.00 44.59 98 GLY A N 1
ATOM 742 C CA . GLY A 1 98 ? -3.619 -16.193 20.363 1.00 44.59 98 GLY A CA 1
ATOM 743 C C . GLY A 1 98 ? -4.407 -15.604 21.534 1.00 44.59 98 GLY A C 1
ATOM 744 O O . GLY A 1 98 ? -3.892 -15.580 22.646 1.00 44.59 98 GLY A O 1
ATOM 745 N N . ARG A 1 99 ? -5.652 -15.145 21.342 1.00 46.22 99 ARG A N 1
ATOM 746 C CA . ARG A 1 99 ? -6.549 -14.863 22.473 1.00 46.22 99 ARG A CA 1
ATOM 747 C C . ARG A 1 99 ? -7.428 -16.079 22.726 1.00 46.22 99 ARG A C 1
ATOM 749 O O . ARG A 1 99 ? -8.556 -16.163 22.250 1.00 46.22 99 ARG A O 1
ATOM 756 N N . THR A 1 100 ? -6.896 -17.023 23.495 1.00 38.66 100 THR A N 1
ATOM 757 C CA . THR A 1 100 ? -7.719 -17.993 24.215 1.00 38.66 100 THR A CA 1
ATOM 758 C C . THR A 1 100 ? -8.657 -17.201 25.127 1.00 38.66 100 THR A C 1
ATOM 760 O O . THR A 1 100 ? -8.255 -16.731 26.187 1.00 38.66 100 THR A O 1
ATOM 763 N N . ILE A 1 101 ? -9.916 -17.027 24.723 1.00 50.25 101 ILE A N 1
ATOM 764 C CA . ILE A 1 101 ? -10.988 -16.679 25.658 1.00 50.25 101 ILE A CA 1
ATOM 765 C C . ILE A 1 101 ? -11.312 -17.966 26.422 1.00 50.25 101 ILE A C 1
ATOM 767 O O . ILE A 1 101 ? -12.285 -18.657 26.126 1.00 50.25 101 ILE A O 1
ATOM 771 N N . THR A 1 102 ? -10.480 -18.333 27.396 1.00 48.16 102 THR A N 1
ATOM 772 C CA . THR A 1 102 ? -10.976 -19.156 28.500 1.00 48.16 102 THR A CA 1
ATOM 773 C C . THR A 1 102 ? -11.733 -18.217 29.417 1.00 48.16 102 THR A C 1
ATOM 775 O O . THR A 1 102 ? -11.150 -17.382 30.107 1.00 48.16 102 THR A O 1
ATOM 778 N N . LYS A 1 103 ? -13.058 -18.315 29.300 1.00 47.41 103 LYS A N 1
ATOM 779 C CA . LYS A 1 103 ? -14.067 -17.673 30.136 1.00 47.41 103 LYS A CA 1
ATOM 780 C C . LYS A 1 103 ? -13.665 -17.734 31.609 1.00 47.41 103 LYS A C 1
ATOM 782 O O . LYS A 1 103 ? -13.206 -18.768 32.085 1.00 47.41 103 LYS A O 1
ATOM 787 N N . GLY A 1 104 ? -13.880 -16.622 32.305 1.00 45.47 104 GLY A N 1
ATOM 788 C CA . GLY A 1 104 ? -13.975 -16.634 33.755 1.00 45.47 104 GLY A CA 1
ATOM 789 C C . GLY A 1 104 ? -15.153 -17.490 34.230 1.00 45.47 104 GLY A C 1
ATOM 790 O O . GLY A 1 104 ? -16.152 -17.618 33.512 1.00 45.47 104 GLY A O 1
ATOM 791 N N . CYS A 1 105 ? -14.977 -17.973 35.463 1.00 38.78 105 CYS A N 1
ATOM 792 C CA . CYS A 1 105 ? -15.801 -18.872 36.281 1.00 38.78 105 CYS A CA 1
ATOM 793 C C . CYS A 1 105 ? -15.582 -20.368 36.035 1.00 38.78 105 CYS A C 1
ATOM 795 O O . CYS A 1 105 ? -16.117 -20.917 35.048 1.00 38.78 105 CYS A O 1
#

Sequence (105 aa):
GAWLEMAAEAIAFALAERSAVPSEDELCVILKEVFLAECEDASEDAAARCDLLRLDLSTALQQALVLHPSVAHLLTRDGEECRDFQPRVRVEVRGTAGRTITKGC

Radius of gyration: 16.54 Å; chains: 1; bounding box: 32×32×58 Å

Secondary structure (DSSP, 8-state):
-HHHHHHHHHHHHHHHTT-PPPTT-HHHHHHHHHHHHTTS--SHHHHHHHHHHHHHHHHHHHHH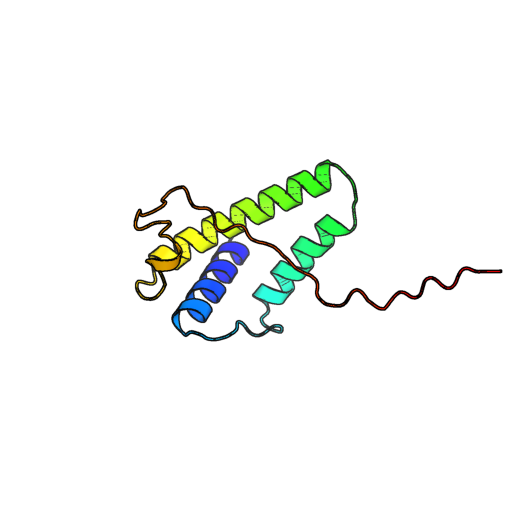HHT-TTTGGGGEETTEE-TT---------TT-TT-------